Protein AF-A0A369QDG7-F1 (afdb_monomer_lite)

pLDDT: mean 85.44, std 9.68, range [38.5, 91.69]

Secondary structure (DSSP, 8-state):
---PBPHHHHHHH-SSPEEHHHHHHHBGGGG-HHHHHHHHHHHGGGEEEEEETTEEEEEE--

Foldseek 3Di:
DPPQAALVVVQVPDPDWAWLLVSCCSHPCVVPVPSNVVSCVVCVVQWDWDDDPPTITIHGHD

Sequence (62 aa):
MKLKKTVLEILKESEKPIEAKELWQSSIHSEDIEGFYSELKNIYQYLTEIKEGTKSFLSLKK

Organism: NCBI:txid2072847

Radius of gyration: 11.0 Å; chains: 1; bounding box: 23×29×25 Å

Structure (mmCIF, N/CA/C/O backbone):
data_AF-A0A369QDG7-F1
#
_entry.id   AF-A0A369QDG7-F1
#
loop_
_atom_site.group_PDB
_atom_site.id
_atom_site.type_symbol
_atom_site.label_atom_id
_atom_site.label_alt_id
_atom_site.label_comp_id
_atom_site.label_asym_id
_atom_site.label_entity_id
_atom_site.label_seq_id
_atom_site.pdbx_PDB_ins_code
_atom_site.Cartn_x
_atom_site.Cartn_y
_atom_site.Cartn_z
_atom_site.occupancy
_atom_site.B_iso_or_equiv
_atom_site.auth_seq_id
_atom_site.auth_comp_id
_atom_site.auth_asym_id
_atom_site.auth_atom_id
_atom_site.pdbx_PDB_model_num
ATOM 1 N N . MET A 1 1 ? 9.659 -20.768 -10.907 1.00 38.50 1 MET A N 1
ATOM 2 C CA . MET A 1 1 ? 9.551 -19.348 -11.313 1.00 38.50 1 MET A CA 1
ATOM 3 C C . MET A 1 1 ? 9.111 -18.557 -10.089 1.00 38.50 1 MET A C 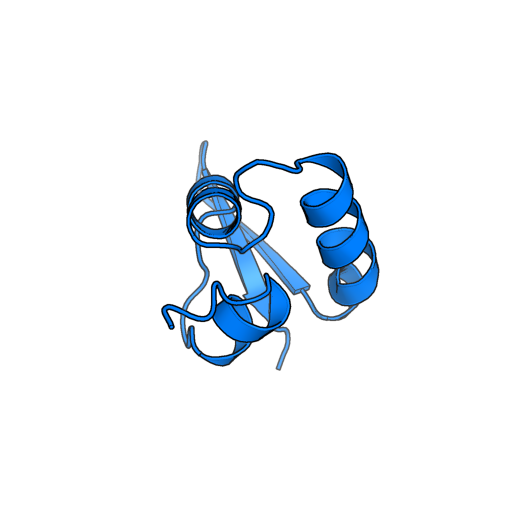1
ATOM 5 O O . MET A 1 1 ? 8.109 -18.936 -9.498 1.00 38.50 1 MET A O 1
ATOM 9 N N . LYS A 1 2 ? 9.871 -17.553 -9.631 1.00 47.09 2 LYS A N 1
ATOM 10 C CA . LYS A 1 2 ? 9.422 -16.686 -8.527 1.00 47.09 2 LYS A CA 1
ATOM 11 C C . LYS A 1 2 ? 8.382 -15.724 -9.101 1.00 47.09 2 LYS A C 1
ATOM 13 O O . LYS A 1 2 ? 8.752 -14.764 -9.766 1.00 47.09 2 LYS A O 1
ATOM 18 N N . LEU A 1 3 ? 7.102 -16.042 -8.925 1.00 57.88 3 LEU A N 1
ATOM 19 C CA . LEU A 1 3 ? 5.999 -15.144 -9.264 1.00 57.88 3 LEU A CA 1
ATOM 20 C C . LEU A 1 3 ? 6.122 -13.924 -8.341 1.00 57.88 3 LEU A C 1
ATOM 22 O O . LEU A 1 3 ? 5.876 -14.037 -7.140 1.00 57.88 3 LEU A O 1
ATOM 26 N N . LYS A 1 4 ? 6.610 -12.792 -8.868 1.00 69.00 4 LYS A N 1
ATOM 27 C CA . LYS A 1 4 ? 6.531 -11.517 -8.147 1.00 69.00 4 LYS A CA 1
ATOM 28 C C . LYS A 1 4 ? 5.040 -11.197 -7.987 1.00 69.00 4 LYS A C 1
ATOM 30 O O . LYS A 1 4 ? 4.288 -11.332 -8.949 1.00 69.00 4 LYS A O 1
ATOM 35 N N . LYS A 1 5 ? 4.623 -10.832 -6.778 1.00 83.94 5 LYS A N 1
ATOM 36 C CA . LYS A 1 5 ? 3.214 -10.619 -6.435 1.00 83.94 5 LYS A CA 1
ATOM 37 C C . LYS A 1 5 ? 2.803 -9.177 -6.710 1.00 83.94 5 LYS A C 1
ATOM 39 O O . LYS A 1 5 ? 3.628 -8.264 -6.630 1.00 83.94 5 LYS A O 1
ATOM 44 N N . THR A 1 6 ? 1.538 -8.976 -7.045 1.00 87.69 6 THR A N 1
ATOM 45 C CA . THR A 1 6 ? 0.954 -7.633 -7.196 1.00 87.69 6 THR A CA 1
ATOM 46 C C . THR A 1 6 ? 0.793 -6.946 -5.834 1.00 87.69 6 THR A C 1
ATOM 48 O O . THR A 1 6 ? 0.816 -7.598 -4.789 1.00 87.69 6 THR A O 1
ATOM 51 N N . VAL A 1 7 ? 0.619 -5.624 -5.822 1.00 88.12 7 VAL A N 1
ATOM 52 C CA . VAL A 1 7 ? 0.356 -4.826 -4.608 1.00 88.12 7 VAL A CA 1
ATOM 53 C C . VAL A 1 7 ? -0.863 -5.374 -3.876 1.00 88.12 7 VAL A C 1
ATOM 55 O O . VAL A 1 7 ? -0.838 -5.556 -2.661 1.00 88.12 7 VAL A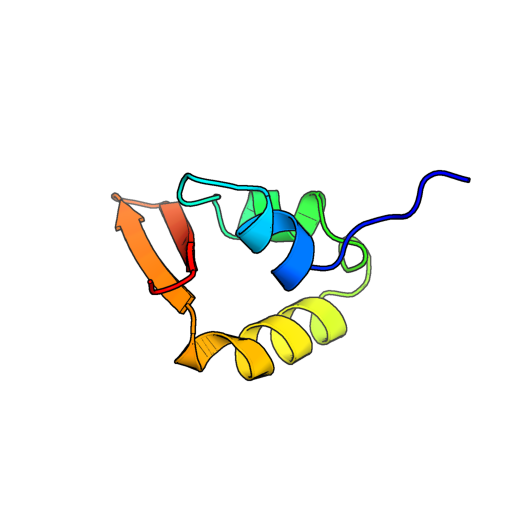 O 1
ATOM 58 N N . LEU A 1 8 ? -1.919 -5.690 -4.628 1.00 86.31 8 LEU A N 1
ATOM 59 C CA . LEU A 1 8 ? -3.146 -6.262 -4.084 1.00 86.31 8 LEU A CA 1
ATOM 60 C C . LEU A 1 8 ? -2.907 -7.636 -3.445 1.00 86.31 8 LEU A C 1
ATOM 62 O O . LEU A 1 8 ? -3.434 -7.895 -2.369 1.00 86.31 8 LEU A O 1
ATOM 66 N N . GLU A 1 9 ? -2.138 -8.519 -4.082 1.00 88.25 9 GLU A N 1
ATOM 67 C CA . GLU A 1 9 ? -1.828 -9.838 -3.518 1.00 88.25 9 GLU A CA 1
ATOM 68 C C . GLU A 1 9 ? -1.018 -9.733 -2.230 1.00 88.25 9 GLU A C 1
ATOM 70 O O . GLU A 1 9 ? -1.368 -10.372 -1.242 1.00 88.25 9 GLU A O 1
ATOM 75 N N . ILE A 1 10 ? 0.001 -8.870 -2.214 1.00 88.69 10 ILE A N 1
ATOM 76 C CA . ILE A 1 10 ? 0.822 -8.639 -1.021 1.00 88.69 10 ILE A CA 1
ATOM 77 C C . ILE A 1 10 ? -0.046 -8.126 0.127 1.00 88.69 10 ILE A C 1
ATO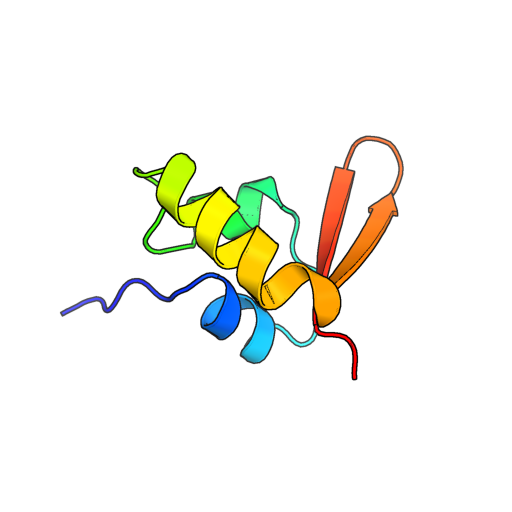M 79 O O . ILE A 1 10 ? 0.063 -8.615 1.247 1.00 88.69 10 ILE A O 1
ATOM 83 N N . LEU A 1 11 ? -0.947 -7.183 -0.146 1.00 87.69 11 LEU A N 1
ATOM 84 C CA . LEU A 1 11 ? -1.864 -6.666 0.867 1.00 87.69 11 LEU A CA 1
ATOM 85 C C . LEU A 1 11 ? -2.941 -7.673 1.285 1.00 87.69 11 LEU A C 1
ATOM 87 O O . LEU A 1 11 ? -3.406 -7.606 2.415 1.00 87.69 11 LEU A O 1
ATOM 91 N N . LYS A 1 12 ? -3.354 -8.591 0.402 1.00 86.62 12 LYS A N 1
ATOM 92 C CA . LYS A 1 12 ? -4.299 -9.670 0.738 1.00 86.62 12 LYS A CA 1
ATOM 93 C C . LYS A 1 12 ? -3.673 -10.722 1.642 1.00 86.62 12 LYS A C 1
ATOM 95 O O . LYS A 1 12 ? -4.353 -11.244 2.518 1.00 86.62 12 LYS A O 1
ATOM 100 N N . GLU A 1 13 ? -2.411 -11.060 1.404 1.00 87.50 13 GLU A N 1
ATOM 101 C CA . GLU A 1 13 ? -1.665 -11.987 2.258 1.00 87.50 13 GLU A CA 1
ATOM 102 C C . GLU A 1 13 ? -1.192 -11.327 3.550 1.00 87.50 13 GLU A C 1
ATOM 104 O O . GLU A 1 13 ? -0.987 -12.006 4.555 1.00 87.50 13 GLU A O 1
ATOM 109 N N . SER A 1 14 ? -1.022 -10.007 3.536 1.00 82.81 14 SER A N 1
ATOM 110 C CA . SER A 1 14 ? -0.648 -9.260 4.721 1.00 82.81 14 SER A CA 1
ATOM 111 C C . SER A 1 14 ? -1.861 -8.966 5.590 1.00 82.81 14 SER A C 1
ATOM 113 O O . SER A 1 14 ? -2.676 -8.095 5.306 1.00 82.81 14 SER A O 1
ATOM 115 N N . GLU A 1 15 ? -1.937 -9.636 6.735 1.00 79.44 15 GLU A N 1
ATOM 116 C CA . GLU A 1 15 ? -2.923 -9.316 7.773 1.00 79.44 15 GLU A CA 1
ATOM 117 C C . GLU A 1 15 ? -2.650 -7.965 8.459 1.00 79.44 15 GLU A C 1
ATOM 119 O O . GLU A 1 15 ? -3.488 -7.460 9.210 1.00 79.44 15 GLU A O 1
ATOM 124 N N . LYS A 1 16 ? -1.467 -7.380 8.227 1.00 84.62 16 LYS A N 1
ATOM 125 C CA . LYS A 1 16 ? -1.008 -6.135 8.845 1.00 84.62 16 LYS A CA 1
ATOM 126 C C . LYS A 1 16 ? -0.763 -5.041 7.803 1.00 84.62 16 LYS A C 1
ATOM 128 O O . LYS A 1 16 ? -0.422 -5.351 6.661 1.00 84.62 16 LYS A O 1
ATOM 133 N N . PRO A 1 17 ? -0.864 -3.762 8.204 1.00 89.38 17 PRO A N 1
ATOM 134 C CA . PRO A 1 17 ? -0.458 -2.652 7.355 1.00 89.38 17 PRO A CA 1
ATOM 135 C C . PRO A 1 17 ? 1.021 -2.771 6.961 1.00 89.38 17 PRO A C 1
ATOM 137 O O . PRO A 1 17 ? 1.876 -2.929 7.831 1.00 89.38 17 PRO A O 1
ATOM 140 N N . ILE A 1 18 ? 1.319 -2.678 5.665 1.00 91.19 18 ILE A N 1
ATOM 141 C CA . ILE A 1 18 ? 2.687 -2.700 5.120 1.00 91.19 18 ILE A CA 1
ATOM 142 C C . ILE A 1 18 ? 3.115 -1.279 4.766 1.00 91.19 18 ILE A C 1
ATOM 144 O O . ILE A 1 18 ? 2.327 -0.503 4.231 1.00 91.19 18 ILE A O 1
ATOM 148 N N . GLU A 1 19 ? 4.372 -0.927 5.034 1.00 91.69 19 GLU A N 1
ATOM 149 C CA . GLU A 1 19 ? 4.920 0.379 4.656 1.00 91.69 19 GLU A CA 1
ATOM 150 C C . GLU A 1 19 ? 4.870 0.556 3.130 1.00 91.69 19 GLU A C 1
ATOM 152 O O . GLU A 1 19 ? 5.323 -0.311 2.391 1.00 91.69 19 GLU A O 1
ATOM 157 N N . ALA A 1 20 ? 4.378 1.690 2.627 1.00 88.19 20 ALA A N 1
ATOM 158 C CA . ALA A 1 20 ? 4.207 1.917 1.188 1.00 88.19 20 ALA A CA 1
ATOM 159 C C . ALA A 1 20 ? 5.497 1.692 0.381 1.00 88.19 20 ALA A C 1
ATOM 161 O O . ALA A 1 20 ? 5.464 1.151 -0.724 1.00 88.19 20 ALA A O 1
ATOM 162 N N . LYS A 1 21 ? 6.645 2.051 0.964 1.00 88.56 21 LYS A N 1
ATOM 163 C CA . LYS A 1 21 ? 7.964 1.796 0.380 1.00 88.56 21 LYS A CA 1
ATOM 164 C C . LYS A 1 21 ? 8.288 0.302 0.305 1.00 88.56 21 LYS A C 1
ATOM 166 O O . LYS A 1 21 ? 8.782 -0.159 -0.718 1.00 88.56 21 LYS A O 1
ATOM 171 N N . GLU A 1 22 ? 8.012 -0.441 1.371 1.00 89.50 22 GLU A N 1
ATOM 172 C CA . GLU A 1 22 ? 8.250 -1.887 1.439 1.00 89.50 22 GLU A CA 1
ATOM 173 C C . GLU A 1 22 ? 7.304 -2.650 0.505 1.00 89.50 22 GLU A C 1
ATOM 175 O O . GLU A 1 22 ? 7.725 -3.575 -0.191 1.00 89.50 22 GLU A O 1
ATOM 180 N N . LEU A 1 23 ? 6.049 -2.203 0.420 1.00 88.94 23 LEU A N 1
ATOM 181 C CA . LEU A 1 23 ? 5.043 -2.719 -0.498 1.00 88.94 23 LEU A CA 1
ATOM 182 C C . LEU A 1 23 ? 5.490 -2.563 -1.952 1.00 88.94 23 LEU A C 1
ATOM 184 O O . LEU A 1 23 ? 5.421 -3.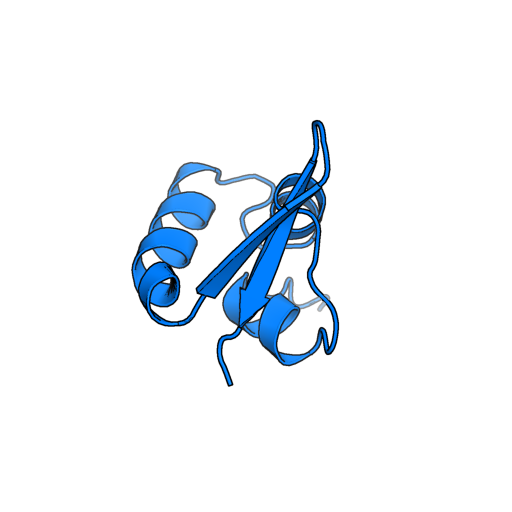517 -2.722 1.00 88.94 23 LEU A O 1
ATOM 188 N N . TRP A 1 24 ? 6.005 -1.385 -2.312 1.00 89.12 24 TRP A N 1
ATOM 189 C CA . TRP A 1 24 ? 6.547 -1.135 -3.643 1.00 89.12 24 TRP A CA 1
ATOM 190 C C . TRP A 1 24 ? 7.749 -2.034 -3.947 1.00 89.12 24 TRP A C 1
ATOM 192 O O . TRP A 1 24 ? 7.752 -2.725 -4.966 1.00 89.12 24 TRP A O 1
ATOM 202 N N . GLN A 1 25 ? 8.721 -2.106 -3.032 1.00 87.81 25 GLN A N 1
ATOM 203 C CA . GLN A 1 25 ? 9.919 -2.940 -3.190 1.00 87.81 25 GLN A CA 1
ATOM 204 C C . GLN A 1 25 ? 9.612 -4.440 -3.280 1.00 87.81 25 GLN A C 1
ATOM 206 O O . GLN A 1 25 ? 10.321 -5.166 -3.975 1.00 87.81 25 GLN A O 1
ATOM 211 N N . SER A 1 26 ? 8.568 -4.902 -2.590 1.00 86.69 26 SER A N 1
ATOM 212 C CA . SER A 1 26 ? 8.151 -6.309 -2.587 1.00 86.69 26 SER A CA 1
ATOM 213 C C . SER A 1 26 ? 7.249 -6.672 -3.769 1.00 86.69 26 SER A C 1
ATOM 215 O O . SER A 1 26 ? 7.118 -7.852 -4.102 1.00 86.69 26 SER A O 1
ATOM 217 N N . SER A 1 27 ? 6.623 -5.678 -4.402 1.00 87.38 27 SER A N 1
ATOM 218 C CA . SER A 1 27 ? 5.724 -5.875 -5.537 1.00 87.38 27 SER A CA 1
ATOM 219 C C . SER A 1 27 ? 6.461 -6.152 -6.845 1.00 87.38 27 SER A C 1
ATOM 221 O O . SER A 1 27 ? 7.635 -5.824 -7.024 1.00 87.38 27 SER A O 1
ATOM 223 N N . ILE A 1 28 ? 5.740 -6.720 -7.812 1.00 88.19 28 ILE A N 1
ATOM 224 C CA . ILE A 1 28 ? 6.200 -6.852 -9.202 1.00 88.19 28 ILE A CA 1
ATOM 225 C C . ILE A 1 28 ? 6.608 -5.511 -9.825 1.00 88.19 28 ILE A C 1
ATOM 227 O O . ILE A 1 28 ? 7.483 -5.477 -10.688 1.00 88.19 28 ILE A O 1
ATOM 231 N N . HIS A 1 29 ? 6.043 -4.422 -9.311 1.00 86.81 29 HIS A N 1
ATOM 232 C CA . HIS A 1 29 ? 6.257 -3.052 -9.751 1.00 86.81 29 HIS A CA 1
ATOM 233 C C . HIS A 1 29 ? 7.502 -2.394 -9.135 1.00 86.81 29 HIS A C 1
ATOM 235 O O . HIS A 1 29 ? 7.683 -1.187 -9.261 1.00 86.81 29 HIS A O 1
ATOM 241 N N . SER A 1 30 ? 8.392 -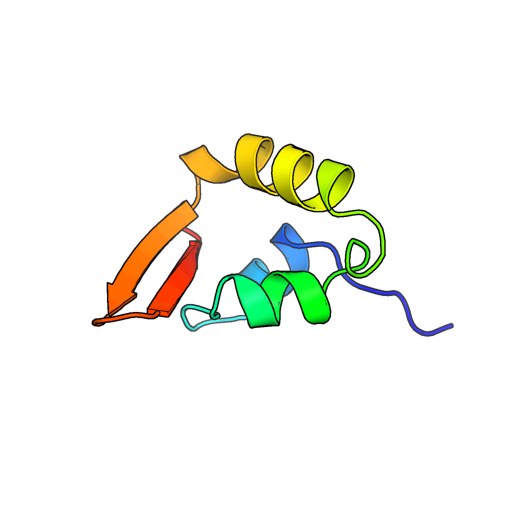3.159 -8.490 1.00 85.94 30 SER A N 1
ATOM 242 C CA . SER A 1 30 ? 9.647 -2.655 -7.901 1.00 85.94 30 SER A CA 1
ATOM 243 C C . SER A 1 30 ? 10.521 -1.856 -8.881 1.00 85.94 30 SER A C 1
ATOM 245 O O . SER A 1 30 ? 11.318 -1.021 -8.468 1.00 85.94 30 SER A O 1
ATOM 247 N N . GLU A 1 31 ? 10.386 -2.138 -10.177 1.00 86.25 31 GLU A N 1
ATOM 248 C CA . GLU A 1 31 ? 11.100 -1.486 -11.284 1.00 86.25 31 GLU A CA 1
ATOM 249 C C . GLU A 1 31 ? 10.167 -0.605 -12.140 1.00 86.25 31 GLU A C 1
ATOM 251 O O . GLU A 1 31 ? 10.621 0.025 -13.089 1.00 86.25 31 GLU A O 1
ATOM 256 N N . ASP A 1 32 ? 8.877 -0.540 -11.793 1.00 87.56 32 ASP A N 1
ATOM 257 C CA . ASP A 1 32 ? 7.837 0.201 -12.508 1.00 87.56 32 ASP A CA 1
ATOM 258 C C . ASP A 1 32 ? 6.981 1.019 -11.531 1.00 87.56 32 ASP A C 1
ATOM 260 O O . ASP A 1 32 ? 5.923 0.605 -11.054 1.00 87.56 32 ASP A O 1
ATOM 264 N N . ILE A 1 33 ? 7.462 2.212 -11.191 1.00 87.06 33 ILE A N 1
ATOM 265 C CA . ILE A 1 33 ? 6.767 3.077 -10.237 1.00 87.06 33 ILE A CA 1
ATOM 266 C C . ILE A 1 33 ? 5.398 3.544 -10.763 1.00 87.06 33 ILE A C 1
ATOM 268 O O . ILE A 1 33 ? 4.471 3.743 -9.977 1.00 87.06 33 ILE A O 1
ATOM 272 N N . GLU A 1 34 ? 5.235 3.674 -12.083 1.00 89.19 34 GLU A N 1
ATOM 273 C CA . GLU A 1 34 ? 3.964 4.060 -12.701 1.00 89.19 34 GLU A CA 1
ATOM 274 C C . GLU A 1 34 ? 2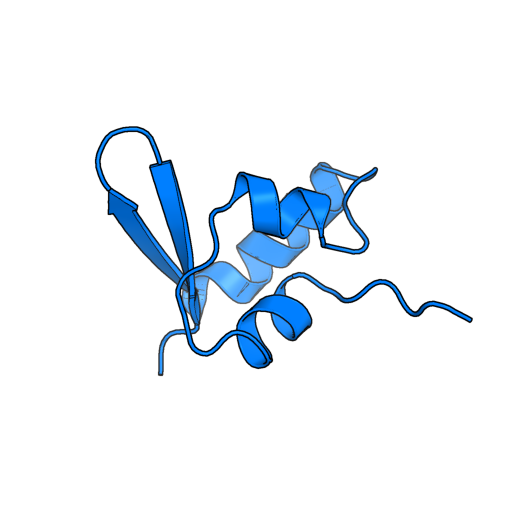.924 2.941 -12.603 1.00 89.19 34 GLU A C 1
ATOM 276 O O . GLU A 1 34 ? 1.774 3.210 -12.230 1.00 89.19 34 GLU A O 1
ATOM 281 N N . GLY A 1 35 ? 3.322 1.690 -12.858 1.00 89.31 35 GLY A N 1
ATOM 282 C CA . GLY A 1 35 ? 2.487 0.508 -12.634 1.00 89.31 35 GLY A CA 1
ATOM 283 C C . GLY A 1 35 ? 2.082 0.360 -11.174 1.00 89.31 35 GLY A C 1
ATOM 284 O O . GLY A 1 35 ? 0.897 0.168 -10.886 1.00 89.31 35 GLY A O 1
ATOM 285 N N . PHE A 1 36 ? 3.020 0.582 -10.244 1.00 90.19 36 PHE A N 1
ATOM 286 C CA . PHE A 1 36 ? 2.729 0.587 -8.810 1.00 90.19 36 PHE A CA 1
ATOM 287 C C . PHE A 1 36 ? 1.641 1.602 -8.459 1.00 90.19 36 PHE A C 1
ATOM 289 O O . PHE A 1 36 ? 0.625 1.236 -7.871 1.00 90.19 36 PHE A O 1
ATOM 296 N N . TYR A 1 37 ? 1.816 2.874 -8.833 1.00 88.75 37 TYR A N 1
ATOM 297 C CA . TYR A 1 37 ? 0.834 3.914 -8.521 1.00 88.75 37 TYR A CA 1
ATOM 298 C C . TYR A 1 37 ? -0.495 3.713 -9.249 1.00 88.75 37 TYR A C 1
ATOM 300 O O . TYR A 1 37 ? -1.541 4.054 -8.695 1.00 88.75 37 TYR A O 1
ATOM 308 N N . SER A 1 38 ? -0.481 3.168 -10.464 1.00 91.50 38 SER A N 1
ATOM 309 C CA . SER A 1 38 ? -1.700 2.854 -11.213 1.00 91.50 38 SER A CA 1
ATOM 310 C C . SER A 1 38 ? -2.502 1.763 -10.519 1.00 91.50 38 SER A C 1
ATOM 312 O O . SER A 1 38 ? -3.701 1.922 -10.291 1.00 91.50 38 SER A O 1
ATOM 314 N N . GLU A 1 39 ? -1.852 0.675 -10.117 1.00 90.06 39 GLU A N 1
ATOM 315 C CA . GLU A 1 39 ? -2.493 -0.406 -9.373 1.00 90.06 39 GLU A CA 1
ATOM 316 C C . GLU A 1 39 ? -2.966 0.080 -8.002 1.00 90.06 39 GLU A C 1
ATOM 318 O O . GLU A 1 39 ? -4.125 -0.128 -7.642 1.00 90.06 39 GLU A O 1
ATOM 323 N N . LEU A 1 40 ? -2.118 0.832 -7.293 1.00 89.00 40 LEU A N 1
ATOM 324 C CA . LEU A 1 40 ? -2.445 1.433 -6.007 1.00 89.00 40 LEU A CA 1
ATOM 325 C C . LEU A 1 40 ? -3.676 2.334 -6.110 1.00 89.00 40 LEU A C 1
ATOM 327 O O . LEU A 1 40 ? -4.563 2.211 -5.277 1.00 89.00 40 LEU A O 1
ATOM 331 N N . LYS A 1 41 ? -3.774 3.190 -7.137 1.00 90.06 41 LYS A N 1
ATOM 332 C CA . LYS A 1 41 ? -4.951 4.042 -7.390 1.00 90.06 41 LYS A CA 1
ATOM 333 C C . LYS A 1 41 ? -6.209 3.225 -7.663 1.00 90.06 41 LYS A C 1
ATOM 335 O O . LYS A 1 41 ? -7.263 3.567 -7.132 1.00 90.06 41 LYS A O 1
ATOM 340 N N . ASN A 1 42 ? -6.106 2.151 -8.447 1.00 90.81 42 ASN A N 1
ATOM 341 C CA . ASN A 1 42 ? -7.243 1.272 -8.739 1.00 90.81 42 ASN A CA 1
ATOM 342 C C . ASN A 1 42 ? -7.804 0.632 -7.463 1.00 90.81 42 ASN A C 1
ATOM 344 O O . ASN A 1 42 ? -9.022 0.559 -7.277 1.00 90.81 42 ASN A O 1
ATOM 348 N N . ILE A 1 43 ? -6.914 0.211 -6.563 1.00 88.19 43 ILE A N 1
ATOM 349 C CA . ILE A 1 43 ? -7.298 -0.444 -5.313 1.00 88.19 43 ILE A CA 1
ATOM 350 C C . ILE A 1 43 ? -7.452 0.543 -4.149 1.00 88.19 43 ILE A C 1
ATOM 352 O O . ILE A 1 43 ? -7.944 0.142 -3.104 1.00 88.19 43 ILE A O 1
ATOM 356 N N . TYR A 1 44 ? -7.111 1.826 -4.325 1.00 86.31 44 TYR A N 1
ATOM 357 C CA . TYR A 1 44 ? -7.058 2.848 -3.267 1.00 86.31 44 TYR A CA 1
ATOM 358 C C . TYR A 1 44 ? -8.376 2.987 -2.509 1.00 86.31 44 TYR A C 1
ATOM 360 O O . TYR A 1 44 ? -8.392 3.171 -1.295 1.00 86.31 44 TYR A O 1
ATOM 368 N N . GLN A 1 45 ? -9.500 2.831 -3.209 1.00 88.31 45 GLN A N 1
ATOM 369 C CA . GLN A 1 45 ? -10.828 2.826 -2.594 1.00 88.31 45 GLN A CA 1
ATOM 370 C C . GLN A 1 45 ? -10.974 1.734 -1.517 1.00 88.31 45 GLN A C 1
ATOM 372 O O . GLN A 1 45 ? -11.601 1.974 -0.482 1.00 88.31 45 GLN A O 1
ATOM 377 N N . TYR A 1 46 ? -10.325 0.585 -1.726 1.00 88.69 46 TYR A N 1
ATOM 378 C CA . TYR A 1 46 ? -10.255 -0.560 -0.823 1.00 88.69 46 TYR A CA 1
ATOM 379 C C . TYR A 1 46 ? -9.048 -0.496 0.116 1.00 88.69 46 TYR A C 1
ATOM 381 O O . TYR A 1 46 ? -8.860 -1.422 0.891 1.00 88.69 46 TYR A O 1
ATOM 389 N N . LEU A 1 47 ? -8.226 0.556 0.070 1.00 89.00 47 LEU A N 1
ATOM 390 C CA . LEU A 1 47 ? -7.083 0.718 0.963 1.00 89.00 47 LEU A CA 1
ATOM 391 C C . LEU A 1 47 ? -7.397 1.655 2.123 1.00 89.00 47 LEU A C 1
ATOM 393 O O . LEU A 1 47 ? -8.095 2.661 1.984 1.00 89.00 47 LEU A O 1
ATOM 397 N N . THR A 1 48 ? -6.825 1.322 3.270 1.00 89.75 48 THR A N 1
ATOM 398 C CA . THR A 1 48 ? -6.678 2.180 4.437 1.00 89.75 48 THR A CA 1
ATOM 399 C C . THR A 1 48 ? -5.220 2.596 4.525 1.00 89.75 48 THR A C 1
ATOM 401 O O . THR A 1 48 ? -4.333 1.753 4.662 1.00 89.75 48 THR A O 1
ATOM 404 N N . GLU A 1 49 ? -4.979 3.901 4.456 1.00 89.50 49 GLU A N 1
ATOM 405 C CA . GLU A 1 49 ? -3.673 4.492 4.722 1.00 89.50 49 GLU A CA 1
ATOM 406 C C . GLU A 1 49 ? -3.568 4.841 6.211 1.00 89.50 49 GLU A C 1
ATOM 408 O O . GLU A 1 49 ? -4.408 5.560 6.754 1.00 89.50 49 GLU A O 1
ATOM 413 N N . ILE A 1 50 ? -2.537 4.324 6.874 1.00 90.06 50 ILE A N 1
ATOM 414 C CA . ILE A 1 50 ? -2.222 4.572 8.280 1.00 90.06 50 ILE A CA 1
ATOM 415 C C . ILE A 1 50 ? -0.893 5.319 8.311 1.00 90.06 50 ILE A C 1
ATOM 417 O O . ILE A 1 50 ? 0.149 4.775 7.950 1.00 90.06 50 ILE A O 1
ATOM 421 N N . LYS A 1 51 ? -0.924 6.587 8.721 1.00 88.69 51 LYS A N 1
ATOM 422 C CA . LYS A 1 51 ? 0.288 7.397 8.882 1.00 88.69 51 LYS A CA 1
ATOM 423 C C . LYS A 1 51 ? 0.775 7.299 10.317 1.00 88.69 51 LYS A C 1
ATOM 425 O O . LYS A 1 51 ? 0.083 7.747 11.226 1.00 88.69 51 LYS A O 1
ATOM 430 N N . GLU A 1 52 ? 1.979 6.775 10.503 1.00 88.00 52 GLU A N 1
ATOM 431 C CA . GLU A 1 52 ? 2.667 6.778 11.793 1.00 88.00 52 GLU A CA 1
ATOM 432 C C . GLU A 1 52 ? 3.960 7.588 11.675 1.00 88.00 52 GLU A C 1
ATOM 434 O O . GLU A 1 52 ? 4.982 7.128 11.158 1.00 88.00 52 GLU A O 1
ATOM 439 N N . GLY A 1 53 ? 3.897 8.841 12.133 1.00 85.69 53 GLY A N 1
ATOM 440 C CA . GLY A 1 53 ? 5.020 9.774 12.082 1.00 85.69 53 GLY A CA 1
ATOM 441 C C . GLY A 1 53 ? 5.458 10.073 10.646 1.00 85.69 53 GLY A C 1
ATOM 442 O O . GLY A 1 53 ? 4.734 10.713 9.889 1.00 85.69 53 GLY A O 1
ATOM 443 N N . THR A 1 54 ? 6.661 9.626 10.281 1.00 86.12 54 THR A N 1
ATOM 444 C CA . THR A 1 54 ? 7.252 9.801 8.942 1.00 86.12 54 THR A CA 1
ATOM 445 C C . THR A 1 54 ? 6.946 8.653 7.981 1.00 86.12 54 THR A C 1
ATOM 447 O O . THR A 1 54 ? 7.319 8.725 6.810 1.00 86.12 54 THR A O 1
ATOM 450 N N . LYS A 1 55 ? 6.278 7.594 8.451 1.00 87.12 55 LYS A N 1
ATOM 451 C CA . LYS A 1 55 ? 5.971 6.403 7.660 1.00 87.12 55 LYS A CA 1
ATOM 452 C C . LYS A 1 55 ? 4.500 6.359 7.280 1.00 87.12 55 LYS A C 1
ATOM 454 O O . LYS A 1 55 ? 3.623 6.718 8.063 1.00 87.12 55 LYS A O 1
ATOM 459 N N . SER A 1 56 ? 4.243 5.896 6.062 1.00 87.62 56 SER A N 1
ATOM 460 C CA . SER A 1 56 ? 2.893 5.632 5.563 1.00 87.62 56 SER A CA 1
ATOM 461 C C . SER A 1 56 ? 2.737 4.137 5.348 1.00 87.62 56 SER A C 1
ATOM 463 O O . SER A 1 56 ? 3.485 3.543 4.572 1.00 87.62 56 SER A O 1
ATOM 465 N N . PHE A 1 57 ? 1.778 3.543 6.043 1.00 91.00 57 PHE A N 1
ATOM 466 C CA . PHE A 1 57 ? 1.417 2.141 5.933 1.00 91.00 57 PHE A CA 1
ATOM 467 C C . PHE A 1 57 ? 0.101 2.000 5.175 1.00 91.00 57 PHE A C 1
ATOM 469 O O . PHE A 1 57 ? -0.795 2.831 5.297 1.00 91.00 57 PHE A O 1
ATOM 476 N N . LEU A 1 58 ? -0.017 0.941 4.390 1.00 90.94 58 LEU A N 1
ATOM 477 C CA . LEU A 1 58 ? -1.173 0.622 3.570 1.00 90.94 58 LEU A CA 1
ATOM 478 C C . LEU A 1 58 ? -1.705 -0.741 3.997 1.00 90.94 58 LEU A C 1
ATOM 480 O O . LEU A 1 58 ? -0.942 -1.689 4.173 1.00 90.94 58 LEU A O 1
ATOM 484 N N . SER A 1 59 ? -3.018 -0.834 4.163 1.00 90.12 59 SER A N 1
ATOM 485 C CA . SER A 1 59 ? -3.723 -2.083 4.454 1.00 90.12 59 SER A CA 1
ATOM 486 C C . SER A 1 59 ? -5.019 -2.148 3.657 1.00 90.12 59 SER A C 1
ATOM 488 O O . SER A 1 59 ? -5.551 -1.106 3.277 1.00 90.12 59 SER A O 1
ATOM 490 N N . LEU A 1 60 ? -5.562 -3.338 3.413 1.00 89.94 60 LEU A N 1
ATOM 491 C CA . LEU A 1 60 ? -6.899 -3.461 2.829 1.00 89.94 60 LEU A CA 1
ATOM 492 C C . LEU A 1 60 ? -7.971 -3.118 3.875 1.00 89.94 60 LEU A C 1
ATOM 494 O O . LEU A 1 60 ? -7.918 -3.563 5.022 1.00 89.94 60 LEU A O 1
ATOM 498 N N . LYS A 1 61 ? -8.962 -2.323 3.470 1.00 84.56 61 LYS A N 1
ATOM 499 C CA . LYS A 1 61 ? -10.228 -2.157 4.185 1.00 84.56 61 LYS A CA 1
ATOM 500 C C . LYS A 1 61 ? -10.916 -3.519 4.251 1.00 84.56 61 LYS A C 1
ATOM 502 O O . LYS A 1 61 ? -11.034 -4.194 3.229 1.00 84.56 61 LYS A O 1
ATOM 507 N N . LYS A 1 62 ? -11.333 -3.906 5.454 1.00 64.56 62 LYS A N 1
ATOM 508 C CA . LYS A 1 62 ? -12.255 -5.026 5.660 1.00 64.56 62 LYS A CA 1
ATOM 509 C C . LYS A 1 62 ? -13.678 -4.619 5.314 1.00 64.56 62 LYS A C 1
ATOM 511 O O . LYS A 1 62 ? -14.004 -3.429 5.525 1.00 64.56 62 LYS A O 1
#